Protein AF-A0A1S1EPT4-F1 (afdb_monomer_lite)

Foldseek 3Di:
DDDDDDDDDDPPPPPPDPPQDQDDPDPVLLLVLLLVLLQVCQQPDQLQVLLVLLLVQLVVVDPDPVLNVVSNVLSVCSVVVVAGGHPPPPDPNDRPSSSVSSSVVSCVVCPSVSTPVVSVVVPRDSVVD

Sequence (129 aa):
MNKKTLASALSATLLVSACSSEEWESEQQRQAALREYSCQTFVEADPNLIASETIHGMDAVTQDVGDRANALNHSFMLQNGVMKPTCDRTSADYDDVVLQTWINKTDKELGDKFTPQFAEDNGIDIDEL

pLDDT: mean 87.46, std 19.67, range [35.06, 98.5]

Radius of gyration: 21.84 Å; chains: 1; bounding box: 37×28×84 Å

Structure (mmCIF, N/CA/C/O backbone):
data_AF-A0A1S1EPT4-F1
#
_entry.id   AF-A0A1S1EPT4-F1
#
loop_
_atom_site.group_PDB
_atom_site.id
_atom_site.type_symbol
_atom_site.label_atom_id
_atom_site.label_alt_id
_atom_site.label_comp_id
_atom_site.label_asym_id
_atom_site.label_entity_id
_atom_site.label_seq_id
_atom_site.pdbx_PDB_ins_code
_atom_site.Cartn_x
_atom_site.Cartn_y
_atom_site.Cartn_z
_atom_site.occupancy
_atom_site.B_iso_or_equiv
_atom_site.auth_seq_id
_atom_site.auth_comp_id
_atom_site.auth_asym_id
_atom_site.auth_atom_id
_atom_site.pdbx_PDB_model_num
ATOM 1 N N . MET A 1 1 ? 10.380 -13.224 65.442 1.00 39.88 1 MET A N 1
ATOM 2 C CA . MET A 1 1 ? 9.438 -12.079 65.354 1.00 39.88 1 MET A CA 1
ATOM 3 C C . MET A 1 1 ? 8.051 -12.612 65.015 1.00 39.88 1 MET A C 1
ATOM 5 O O . MET A 1 1 ? 7.970 -13.705 64.476 1.00 39.88 1 MET A O 1
ATOM 9 N N . ASN A 1 2 ? 6.986 -11.912 65.413 1.00 37.53 2 ASN A N 1
ATOM 10 C CA . ASN A 1 2 ? 5.604 -12.421 65.427 1.00 37.53 2 ASN A CA 1
ATOM 11 C C . ASN A 1 2 ? 4.729 -11.843 64.299 1.00 37.53 2 ASN A C 1
ATOM 13 O O . ASN A 1 2 ? 5.021 -10.752 63.817 1.00 37.53 2 ASN A O 1
ATOM 17 N N . LYS A 1 3 ? 3.571 -12.499 64.084 1.00 35.06 3 LYS A N 1
ATOM 18 C CA . LYS A 1 3 ? 2.405 -12.123 63.242 1.00 35.06 3 LYS A CA 1
ATOM 19 C C . LYS A 1 3 ? 2.553 -12.433 61.739 1.00 35.06 3 LYS A C 1
ATOM 21 O O . LYS A 1 3 ? 3.625 -12.232 61.197 1.00 35.06 3 LYS A O 1
ATOM 26 N N . LYS A 1 4 ? 1.514 -12.783 60.969 1.00 41.00 4 LYS A N 1
ATOM 27 C CA . LYS A 1 4 ? 0.213 -13.490 61.130 1.00 41.00 4 LYS A CA 1
ATOM 28 C C . LYS A 1 4 ? -0.584 -13.219 59.829 1.00 41.00 4 LYS A C 1
ATOM 30 O O . LYS A 1 4 ? -0.668 -12.062 59.441 1.00 41.00 4 LYS A O 1
ATOM 35 N N . THR A 1 5 ? -1.263 -14.250 59.305 1.00 40.19 5 THR A N 1
ATOM 36 C CA . THR A 1 5 ? -2.534 -14.228 58.520 1.00 40.19 5 THR A CA 1
ATOM 37 C C . THR A 1 5 ? -2.654 -13.564 57.134 1.00 40.19 5 THR A C 1
ATOM 39 O O . THR A 1 5 ? -2.380 -12.381 57.028 1.00 40.19 5 THR A O 1
ATOM 42 N N . LEU A 1 6 ? -3.311 -14.316 56.216 1.00 41.16 6 LEU A N 1
ATOM 43 C CA . LEU A 1 6 ? -4.380 -13.919 55.250 1.00 41.16 6 LEU A CA 1
ATOM 44 C C . LEU A 1 6 ? -4.041 -12.820 54.207 1.00 41.16 6 LEU A C 1
ATOM 46 O O . LEU A 1 6 ? -3.264 -11.927 54.485 1.00 41.16 6 LEU A O 1
ATOM 50 N N . ALA A 1 7 ? -4.632 -12.713 53.014 1.00 37.22 7 ALA A N 1
ATOM 51 C CA . ALA A 1 7 ? -5.364 -13.593 52.082 1.00 37.22 7 ALA A CA 1
ATOM 52 C C . ALA A 1 7 ? -5.373 -12.829 50.713 1.00 37.22 7 ALA A C 1
ATOM 54 O O . ALA A 1 7 ? -4.732 -11.785 50.626 1.00 37.22 7 ALA A O 1
ATOM 55 N N . SER A 1 8 ? -5.984 -13.214 49.588 1.00 39.84 8 SER A N 1
ATOM 56 C CA . SER A 1 8 ? -6.951 -14.260 49.204 1.00 39.84 8 SER A CA 1
ATOM 57 C C . SER A 1 8 ? -6.646 -14.719 47.764 1.00 39.84 8 SER A C 1
ATOM 59 O O . SER A 1 8 ? -5.831 -14.102 47.082 1.00 39.84 8 SER A O 1
ATOM 61 N N . ALA A 1 9 ? -7.351 -15.735 47.252 1.00 48.81 9 ALA A N 1
ATOM 62 C CA . ALA A 1 9 ? -7.499 -15.894 45.805 1.00 48.81 9 ALA A CA 1
ATOM 63 C C . ALA A 1 9 ? -8.472 -14.834 45.259 1.00 48.81 9 ALA A C 1
ATOM 65 O O . ALA A 1 9 ? -9.553 -14.652 45.821 1.00 48.81 9 ALA A O 1
ATOM 66 N N . LEU A 1 10 ? -8.119 -14.194 44.145 1.00 38.03 10 LEU A N 1
ATOM 67 C CA . LEU A 1 10 ? -9.084 -13.552 43.259 1.00 38.03 10 LEU A CA 1
ATOM 68 C C . LEU A 1 10 ? -8.788 -14.018 41.831 1.00 38.03 10 LEU A C 1
ATOM 70 O O . LEU A 1 10 ? -8.018 -13.402 41.099 1.00 38.03 10 LEU A O 1
ATOM 74 N N . SER A 1 11 ? -9.381 -15.151 41.453 1.00 43.09 11 SER A N 1
ATOM 75 C CA . SER A 1 11 ? -9.541 -15.487 40.041 1.00 43.09 11 SER A CA 1
ATOM 76 C C . SER A 1 11 ? -10.451 -14.427 39.436 1.00 43.09 11 SER A C 1
ATOM 78 O O . SER A 1 11 ? -11.667 -14.472 39.617 1.00 43.09 11 SER A O 1
ATOM 80 N N . ALA A 1 12 ? -9.855 -13.450 38.757 1.00 41.97 12 ALA A N 1
ATOM 81 C CA . ALA A 1 12 ? -10.587 -12.542 37.896 1.00 41.97 12 ALA A CA 1
ATOM 82 C C . ALA A 1 12 ? -11.051 -13.337 36.671 1.00 41.97 12 ALA A C 1
ATOM 84 O O . ALA A 1 12 ? -10.386 -13.361 35.638 1.00 41.97 12 ALA A O 1
ATOM 85 N N . THR A 1 13 ? -12.188 -14.020 36.804 1.00 44.41 13 THR A N 1
ATOM 86 C CA . THR A 1 13 ? -12.950 -14.491 35.650 1.00 44.41 13 THR A CA 1
ATOM 87 C C . THR A 1 13 ? -13.484 -13.252 34.943 1.00 44.41 13 THR A C 1
ATOM 89 O O . THR A 1 13 ? -14.584 -12.782 35.235 1.00 44.41 13 THR A O 1
ATOM 92 N N . LEU A 1 14 ? -12.668 -12.693 34.051 1.00 46.34 14 LEU A N 1
ATOM 93 C CA . LEU A 1 14 ? -13.099 -11.714 33.068 1.00 46.34 14 LEU A CA 1
ATOM 94 C C . LEU A 1 14 ? -14.084 -12.417 32.134 1.00 46.34 14 LEU A C 1
ATOM 96 O O . LEU A 1 14 ? -13.716 -13.014 31.128 1.00 46.34 14 LEU A O 1
ATOM 100 N N . LEU A 1 15 ? -15.362 -12.357 32.508 1.00 45.56 15 LEU A N 1
ATOM 101 C CA . LEU A 1 15 ? -16.460 -12.443 31.560 1.00 45.56 15 LEU A CA 1
ATOM 102 C C . LEU A 1 15 ? -16.366 -11.196 30.681 1.00 45.56 15 LEU A C 1
ATOM 104 O O . LEU A 1 15 ? -17.030 -10.195 30.949 1.00 45.56 15 LEU A O 1
ATOM 108 N N . VAL A 1 16 ? -15.501 -11.252 29.668 1.00 49.88 16 VAL A N 1
ATOM 109 C CA . VAL A 1 16 ? -15.533 -10.300 28.562 1.00 49.88 16 VAL A CA 1
ATOM 110 C C . VAL A 1 16 ? -16.837 -10.578 27.829 1.00 49.88 16 VAL A C 1
ATOM 112 O O . VAL A 1 16 ? -16.966 -11.523 27.053 1.00 49.88 16 VAL A O 1
ATOM 115 N N . SER A 1 17 ? -17.858 -9.800 28.170 1.00 45.16 17 SER A N 1
ATOM 116 C CA . SER A 1 17 ? -19.041 -9.674 27.339 1.00 45.16 17 SER A CA 1
ATOM 117 C C . SER A 1 17 ? -18.583 -9.188 25.973 1.00 45.16 17 SER A C 1
ATOM 119 O O . SER A 1 17 ? -18.045 -8.085 25.891 1.00 45.16 17 SER A O 1
ATOM 121 N N . ALA A 1 18 ? -18.825 -9.985 24.934 1.00 43.81 18 ALA A N 1
ATOM 122 C CA . ALA A 1 18 ? -18.658 -9.587 23.542 1.00 43.81 18 ALA A CA 1
ATOM 123 C C . ALA A 1 18 ? -19.703 -8.517 23.166 1.00 43.81 18 ALA A C 1
ATOM 125 O O . ALA A 1 18 ? -20.675 -8.777 22.461 1.00 43.81 18 ALA A O 1
ATOM 126 N N . CYS A 1 19 ? -19.523 -7.312 23.704 1.00 45.38 19 CYS A N 1
ATOM 127 C CA . CYS A 1 19 ? -19.781 -6.099 22.953 1.00 45.38 19 CYS A CA 1
ATOM 128 C C . CYS A 1 19 ? -18.492 -5.844 22.179 1.00 45.38 19 CYS A C 1
ATOM 130 O O . CYS A 1 19 ? -17.463 -5.627 22.820 1.00 45.38 19 CYS A O 1
ATOM 132 N N . SER A 1 20 ? -18.544 -5.880 20.848 1.00 53.31 20 SER A N 1
ATOM 133 C CA . SER A 1 20 ? -17.464 -5.339 20.028 1.00 53.31 20 SER A CA 1
ATOM 134 C C . SER A 1 20 ? -17.201 -3.904 20.486 1.00 53.31 20 SER A C 1
ATOM 136 O O . SER A 1 20 ? -18.115 -3.074 20.519 1.00 53.31 20 SER A O 1
ATOM 138 N N . SER A 1 21 ? -15.982 -3.616 20.942 1.00 58.84 21 SER A N 1
ATOM 139 C CA . SER A 1 21 ? -15.605 -2.236 21.210 1.00 58.84 21 SER A CA 1
ATOM 140 C C . SER A 1 21 ? -15.475 -1.528 19.867 1.00 58.84 21 SER A C 1
ATOM 142 O O . SER A 1 21 ? -14.752 -1.976 18.984 1.00 58.84 21 SER A O 1
ATOM 144 N N . GLU A 1 22 ? -16.155 -0.393 19.706 1.00 75.75 22 GLU A N 1
ATOM 145 C CA . GLU A 1 22 ? -15.944 0.482 18.541 1.00 75.75 22 GLU A CA 1
ATOM 146 C C . GLU A 1 22 ? -14.519 1.084 18.531 1.00 75.75 22 GLU A C 1
ATOM 148 O O . GLU A 1 22 ? -14.084 1.655 17.532 1.00 75.75 22 GLU A O 1
ATOM 153 N N . GLU A 1 23 ? -13.787 0.930 19.640 1.00 88.44 23 GLU A N 1
ATOM 154 C CA . GLU A 1 23 ? -12.402 1.342 19.851 1.00 88.44 23 GLU A CA 1
ATOM 155 C C . GLU A 1 23 ? -11.433 0.154 19.713 1.00 88.44 23 GLU A C 1
ATOM 157 O O . GLU A 1 23 ? -11.695 -0.943 20.211 1.00 88.44 23 GLU A O 1
ATOM 162 N N . TRP A 1 24 ? -10.291 0.410 19.070 1.00 93.75 24 TRP A N 1
ATOM 163 C CA . TRP A 1 24 ? -9.145 -0.498 18.971 1.00 93.75 24 TRP A CA 1
ATOM 164 C C . TRP A 1 24 ? -8.478 -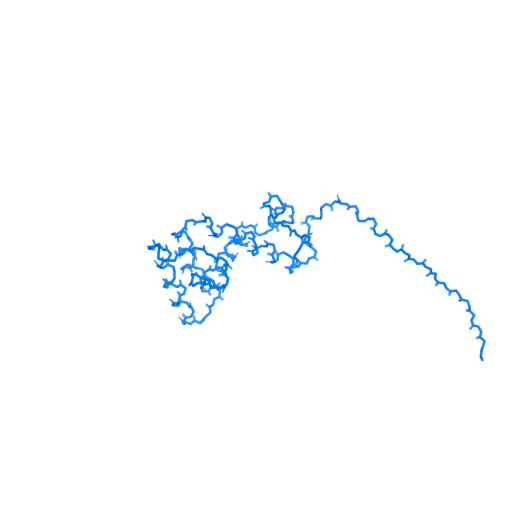0.726 20.334 1.00 93.75 24 TRP A C 1
ATOM 166 O O . TRP A 1 24 ? -8.310 0.226 21.098 1.00 93.75 24 TRP A O 1
ATOM 176 N N . GLU A 1 25 ? -7.994 -1.940 20.614 1.00 92.44 25 GLU A N 1
ATOM 177 C CA . GLU A 1 25 ? -7.270 -2.222 21.866 1.00 92.44 25 GLU A CA 1
ATOM 178 C C . GLU A 1 25 ? -5.915 -1.500 21.929 1.00 92.44 25 GLU A C 1
ATOM 180 O O . GLU A 1 25 ? -5.407 -1.175 23.006 1.00 92.44 25 GLU A O 1
ATOM 185 N N . SER A 1 26 ? -5.312 -1.237 20.765 1.00 93.31 26 SER A N 1
ATOM 186 C CA . SER A 1 26 ? -4.103 -0.427 20.638 1.00 93.31 26 SER A CA 1
ATOM 187 C C . SER A 1 26 ? -3.938 0.165 19.237 1.00 93.31 26 SER A C 1
ATOM 189 O O . SER A 1 26 ? -4.444 -0.366 18.249 1.00 93.31 26 SER A O 1
ATOM 191 N N . GLU A 1 27 ? -3.127 1.220 19.129 1.00 94.75 27 GLU A N 1
ATOM 192 C CA . GLU A 1 27 ? -2.689 1.750 17.829 1.00 94.75 27 GLU A CA 1
ATOM 193 C C . GLU A 1 27 ? -1.916 0.698 17.012 1.00 94.75 27 GLU A C 1
ATOM 195 O O . GLU A 1 27 ? -1.978 0.697 15.788 1.00 94.75 27 GLU A O 1
ATOM 200 N N . GLN A 1 28 ? -1.216 -0.237 17.666 1.00 96.00 28 GLN A N 1
ATOM 201 C CA . GLN A 1 28 ? -0.498 -1.303 16.964 1.00 96.00 28 GLN A CA 1
ATOM 202 C C . GLN A 1 28 ? -1.465 -2.265 16.256 1.00 96.00 28 GLN A C 1
ATOM 204 O O . GLN A 1 28 ? -1.245 -2.576 15.087 1.00 96.00 28 GLN A O 1
ATOM 209 N N . GLN A 1 29 ? -2.547 -2.667 16.928 1.00 95.62 29 GLN A N 1
ATOM 210 C CA . GLN A 1 29 ? -3.610 -3.501 16.358 1.00 95.62 29 GLN A CA 1
ATOM 211 C C . GLN A 1 29 ? -4.320 -2.774 15.203 1.00 95.62 29 GLN A C 1
ATOM 213 O O . GLN A 1 29 ? -4.450 -3.335 14.116 1.00 95.62 29 GLN A O 1
ATOM 218 N N . ARG A 1 30 ? -4.661 -1.483 15.381 1.00 96.12 30 ARG A N 1
ATOM 219 C CA . ARG A 1 30 ? -5.200 -0.631 14.303 1.00 96.12 30 ARG A CA 1
ATOM 220 C C . ARG A 1 30 ? -4.297 -0.637 13.070 1.00 96.12 30 ARG A C 1
ATOM 222 O O . ARG A 1 30 ? -4.774 -0.841 11.959 1.00 96.12 30 ARG A O 1
ATOM 229 N N . GLN A 1 31 ? -2.997 -0.403 13.250 1.00 96.94 31 GLN A N 1
ATOM 230 C CA . GLN A 1 31 ? -2.039 -0.313 12.143 1.00 96.94 31 GLN A CA 1
ATOM 231 C C . GLN A 1 31 ? -1.770 -1.670 11.475 1.00 96.94 31 GLN A C 1
ATOM 233 O O . GLN A 1 31 ? -1.532 -1.717 10.266 1.00 96.94 31 GLN A O 1
ATOM 238 N N . ALA A 1 32 ? -1.841 -2.774 12.224 1.00 96.88 32 ALA A N 1
ATOM 239 C CA . ALA A 1 32 ? -1.778 -4.124 11.671 1.00 96.88 32 ALA A CA 1
ATOM 240 C C . ALA A 1 32 ? -2.998 -4.410 10.778 1.00 96.88 32 ALA A C 1
ATOM 242 O O . ALA A 1 32 ? -2.831 -4.706 9.592 1.00 96.88 32 ALA A O 1
ATOM 243 N N . ALA A 1 33 ? -4.211 -4.192 11.297 1.00 97.81 33 ALA A N 1
ATOM 244 C CA . ALA A 1 33 ? -5.455 -4.398 10.558 1.00 97.81 33 ALA A CA 1
ATOM 245 C C . ALA A 1 33 ? -5.556 -3.479 9.329 1.00 97.81 33 ALA A C 1
ATOM 247 O O . ALA A 1 33 ? -5.948 -3.908 8.243 1.00 97.81 33 ALA A O 1
ATOM 248 N N . LEU A 1 34 ? -5.140 -2.214 9.467 1.00 98.19 34 LEU A N 1
ATOM 249 C CA . LEU A 1 34 ? -5.102 -1.246 8.372 1.00 98.19 34 LEU A CA 1
ATOM 250 C C . LEU A 1 34 ? -4.145 -1.689 7.265 1.00 98.19 34 LEU A C 1
ATOM 252 O O . LEU A 1 34 ? -4.476 -1.550 6.087 1.00 98.19 34 LEU A O 1
ATOM 256 N N . ARG A 1 35 ? -2.968 -2.225 7.617 1.00 97.44 35 ARG A N 1
ATOM 257 C CA . ARG A 1 35 ? -2.007 -2.765 6.645 1.00 97.44 35 ARG A CA 1
ATOM 258 C C . ARG A 1 35 ? -2.588 -3.959 5.896 1.00 97.44 35 ARG A C 1
ATOM 260 O O . ARG A 1 35 ? -2.373 -4.052 4.689 1.00 97.44 35 ARG A O 1
ATOM 267 N N . GLU A 1 36 ? -3.310 -4.845 6.574 1.00 97.50 36 GLU A N 1
ATOM 268 C CA . GLU A 1 36 ? -3.914 -6.015 5.937 1.00 97.50 36 GLU A CA 1
ATOM 269 C C . GLU A 1 36 ? -5.078 -5.634 5.009 1.00 97.50 36 GLU A C 1
ATOM 271 O O . GLU A 1 36 ? -5.060 -5.996 3.834 1.00 97.50 36 GLU A O 1
ATOM 276 N N . TYR A 1 37 ? -6.007 -4.788 5.459 1.00 98.19 37 TYR A N 1
ATOM 277 C CA . TYR A 1 37 ? -7.076 -4.248 4.608 1.00 98.19 37 TYR A CA 1
ATOM 278 C C . TYR A 1 37 ? -6.524 -3.455 3.406 1.00 98.19 37 TYR A C 1
ATOM 280 O O . TYR A 1 37 ? -6.960 -3.613 2.259 1.00 98.19 37 TYR A O 1
ATOM 288 N N . SER A 1 38 ? -5.500 -2.628 3.640 1.00 98.38 38 SER A N 1
ATOM 289 C CA . SER A 1 38 ? -4.798 -1.919 2.564 1.00 98.38 38 SER A CA 1
ATOM 290 C C . SER A 1 38 ? -4.141 -2.895 1.591 1.00 98.38 38 SER A C 1
ATOM 292 O O . SER A 1 38 ? -4.133 -2.634 0.396 1.00 98.38 38 SER A O 1
ATOM 294 N N . CYS A 1 39 ? -3.617 -4.027 2.067 1.00 97.94 39 CYS A N 1
ATOM 295 C CA . CYS A 1 39 ? -3.045 -5.060 1.212 1.00 97.94 39 CYS A CA 1
ATOM 296 C C . CYS A 1 39 ? -4.103 -5.743 0.330 1.00 97.94 39 CYS A C 1
ATOM 298 O O . CYS A 1 39 ? -3.893 -5.864 -0.877 1.00 97.94 39 CYS A O 1
ATOM 300 N N . GLN A 1 40 ? -5.243 -6.143 0.904 1.00 96.75 40 GLN A N 1
ATOM 301 C CA . GLN A 1 40 ? -6.351 -6.751 0.158 1.00 96.75 40 GLN A CA 1
ATOM 302 C C . GLN A 1 40 ? -6.828 -5.821 -0.970 1.00 96.75 40 GLN A C 1
ATOM 304 O O . GLN A 1 40 ? -6.878 -6.216 -2.133 1.00 96.75 40 GLN A O 1
ATOM 309 N N . THR A 1 41 ? -7.068 -4.544 -0.658 1.00 97.75 41 THR A N 1
ATOM 310 C CA . THR A 1 41 ? -7.471 -3.548 -1.667 1.00 97.75 41 THR A CA 1
ATOM 311 C C . THR A 1 41 ? -6.362 -3.213 -2.672 1.00 97.75 41 THR A C 1
ATOM 313 O O . THR A 1 41 ? -6.659 -2.912 -3.827 1.00 97.75 41 THR A O 1
ATOM 316 N N . PHE A 1 42 ? -5.087 -3.288 -2.276 1.00 98.31 42 PHE A N 1
ATOM 317 C CA . PHE A 1 42 ? -3.937 -3.036 -3.150 1.00 98.31 42 PHE A CA 1
ATOM 318 C C . PHE A 1 42 ? -3.778 -4.100 -4.238 1.00 98.31 42 PHE A C 1
ATOM 320 O O . PHE A 1 42 ? -3.520 -3.753 -5.388 1.00 98.31 42 PHE A O 1
ATOM 327 N N . VAL A 1 43 ? -3.942 -5.387 -3.906 1.00 97.75 43 VAL A N 1
ATOM 328 C CA . VAL A 1 43 ? -3.765 -6.477 -4.886 1.00 97.75 43 VAL A CA 1
ATOM 329 C C . VAL A 1 43 ? -4.905 -6.577 -5.907 1.00 97.75 43 VAL A C 1
ATOM 331 O O . VAL A 1 43 ? -4.712 -7.153 -6.977 1.00 97.75 43 VAL A O 1
ATOM 334 N N . GLU A 1 44 ? -6.065 -5.986 -5.607 1.00 96.31 44 GLU A N 1
ATOM 335 C CA . GLU A 1 44 ? -7.239 -5.951 -6.492 1.00 96.31 44 GLU A CA 1
ATOM 336 C C . GLU A 1 44 ? -7.393 -4.642 -7.290 1.00 96.31 44 GLU A C 1
ATOM 338 O O . GLU A 1 44 ? -8.135 -4.603 -8.276 1.00 96.31 44 GLU A O 1
ATOM 343 N N . ALA A 1 45 ? -6.716 -3.561 -6.890 1.00 97.19 45 ALA A N 1
ATOM 344 C CA . ALA A 1 45 ? -6.872 -2.247 -7.511 1.00 97.19 45 ALA A CA 1
ATOM 345 C C . ALA A 1 45 ? -6.227 -2.133 -8.909 1.00 97.19 45 ALA A C 1
ATOM 347 O O . ALA A 1 45 ? -5.269 -2.824 -9.257 1.00 97.19 45 ALA A O 1
ATOM 348 N N . ASP A 1 46 ? -6.741 -1.195 -9.715 1.00 97.56 46 ASP A N 1
ATOM 349 C CA . ASP A 1 46 ? -6.175 -0.848 -11.024 1.00 97.56 46 ASP A CA 1
ATOM 350 C C . ASP A 1 46 ? -4.708 -0.383 -10.867 1.00 97.56 46 ASP A C 1
ATOM 352 O O . ASP A 1 46 ? -4.461 0.619 -10.183 1.00 97.56 46 ASP A O 1
ATOM 356 N N . PRO A 1 47 ? -3.726 -1.035 -11.525 1.00 97.56 47 PRO A N 1
ATOM 357 C CA . PRO A 1 47 ? -2.325 -0.614 -11.495 1.00 97.56 47 PRO A CA 1
ATOM 358 C C . PRO A 1 47 ? -2.103 0.849 -11.908 1.00 97.56 47 PRO A C 1
ATOM 360 O O . PRO A 1 47 ? -1.163 1.485 -11.429 1.00 97.56 47 PRO A O 1
ATOM 363 N N . ASN A 1 48 ? -2.975 1.419 -12.748 1.00 97.12 48 ASN A N 1
ATOM 364 C CA . ASN A 1 48 ? -2.917 2.834 -13.124 1.00 97.12 48 ASN A CA 1
ATOM 365 C C . ASN A 1 48 ? -3.304 3.763 -11.968 1.00 97.12 48 ASN A C 1
ATOM 367 O O . ASN A 1 48 ? -2.691 4.821 -11.809 1.00 97.12 48 ASN A O 1
ATOM 371 N N . LEU A 1 49 ? -4.290 3.364 -11.156 1.00 97.94 49 LEU A N 1
ATOM 372 C CA . LEU A 1 49 ? -4.681 4.089 -9.950 1.00 97.94 49 LEU A CA 1
ATOM 373 C C . LEU A 1 49 ? -3.551 4.029 -8.921 1.00 97.94 49 LEU A C 1
ATOM 375 O O . LEU A 1 49 ? -3.106 5.073 -8.458 1.00 97.94 49 LEU A O 1
ATOM 379 N N . ILE A 1 50 ? -3.017 2.836 -8.642 1.00 98.31 50 ILE A N 1
ATOM 380 C CA . ILE A 1 50 ? -1.891 2.645 -7.712 1.00 98.31 50 ILE A CA 1
ATOM 381 C C . ILE A 1 50 ? -0.689 3.516 -8.100 1.00 98.31 50 ILE A C 1
ATOM 383 O O . ILE A 1 50 ? -0.129 4.222 -7.260 1.00 98.31 50 ILE A O 1
ATOM 387 N N . ALA A 1 51 ? -0.308 3.502 -9.378 1.00 97.75 51 ALA A N 1
ATOM 388 C CA . ALA A 1 51 ? 0.786 4.317 -9.889 1.00 97.75 51 ALA A CA 1
ATOM 389 C C . ALA A 1 51 ? 0.511 5.824 -9.755 1.00 97.75 51 ALA A C 1
ATOM 391 O O . ALA A 1 51 ? 1.395 6.577 -9.354 1.00 97.75 51 ALA A O 1
ATOM 392 N N . SER A 1 52 ? -0.715 6.272 -10.050 1.00 98.00 52 SER A N 1
ATOM 393 C CA . SER A 1 52 ? -1.122 7.672 -9.870 1.00 98.00 52 SER A CA 1
ATOM 394 C C . SER A 1 52 ? -1.028 8.108 -8.404 1.00 98.00 52 SER A C 1
ATOM 396 O O . SER A 1 52 ? -0.510 9.183 -8.109 1.00 98.00 52 SER A O 1
ATOM 398 N N . GLU A 1 53 ? -1.487 7.274 -7.474 1.00 97.94 53 GLU A N 1
ATOM 399 C CA . GLU A 1 53 ? -1.430 7.556 -6.036 1.00 97.94 53 GLU A CA 1
ATOM 400 C C . GLU A 1 53 ? 0.015 7.558 -5.521 1.00 97.94 53 GLU A C 1
ATOM 402 O O . GLU A 1 53 ? 0.409 8.472 -4.797 1.00 97.94 53 GLU A O 1
ATOM 407 N N . THR A 1 54 ? 0.848 6.617 -5.979 1.00 97.94 54 THR A N 1
ATOM 408 C CA . THR A 1 54 ? 2.287 6.582 -5.662 1.00 97.94 54 THR A CA 1
ATOM 409 C C . THR A 1 54 ? 2.991 7.861 -6.116 1.00 97.94 54 THR A C 1
ATOM 411 O O . THR A 1 54 ? 3.672 8.502 -5.318 1.00 97.94 54 THR A O 1
ATOM 414 N N . ILE A 1 55 ? 2.783 8.289 -7.367 1.00 97.06 55 ILE A N 1
ATOM 415 C CA . ILE A 1 55 ? 3.415 9.493 -7.932 1.00 97.06 55 ILE A CA 1
ATOM 416 C C . ILE A 1 55 ? 3.050 10.761 -7.141 1.00 97.06 55 ILE A C 1
ATOM 418 O O . ILE A 1 55 ? 3.898 11.638 -6.977 1.00 97.06 55 ILE A O 1
ATOM 422 N N . HIS A 1 56 ? 1.817 10.867 -6.638 1.00 95.88 56 HIS A N 1
ATOM 423 C CA . HIS A 1 56 ? 1.380 12.021 -5.845 1.00 95.88 56 HIS A CA 1
ATOM 424 C C . HIS A 1 56 ? 1.712 11.914 -4.345 1.00 95.88 56 HIS A C 1
ATOM 426 O O . HIS A 1 56 ? 1.794 12.946 -3.677 1.00 95.88 56 HIS A O 1
ATOM 432 N N . GLY A 1 57 ? 1.876 10.702 -3.804 1.00 95.94 57 GLY A N 1
ATOM 433 C CA . GLY A 1 57 ? 1.998 10.452 -2.364 1.00 95.94 57 GLY A CA 1
ATOM 434 C C . GLY A 1 57 ? 3.386 10.041 -1.856 1.00 95.94 57 GLY A C 1
ATOM 435 O O . GLY A 1 57 ? 3.632 10.177 -0.658 1.00 95.94 57 GLY A O 1
ATOM 436 N N . MET A 1 58 ? 4.312 9.604 -2.720 1.00 95.81 58 MET A N 1
ATOM 437 C CA . MET A 1 58 ? 5.637 9.096 -2.310 1.00 95.81 58 MET A CA 1
ATOM 438 C C . MET A 1 58 ? 6.460 10.085 -1.464 1.00 95.81 58 MET A C 1
ATOM 440 O O . MET A 1 58 ? 7.189 9.668 -0.565 1.00 95.81 58 MET A O 1
ATOM 444 N N . ASP A 1 59 ? 6.294 11.393 -1.680 1.00 94.81 59 ASP A N 1
ATOM 445 C CA . ASP A 1 59 ? 6.961 12.461 -0.916 1.00 94.81 59 ASP A CA 1
ATOM 446 C C . ASP A 1 59 ? 6.536 12.512 0.567 1.00 94.81 59 ASP A C 1
ATOM 448 O O . ASP A 1 59 ? 7.254 13.069 1.399 1.00 94.81 59 ASP A O 1
ATOM 452 N N . ALA A 1 60 ? 5.379 11.935 0.911 1.00 94.88 60 ALA A N 1
ATOM 453 C CA . ALA A 1 60 ? 4.919 11.775 2.292 1.00 94.88 60 ALA A CA 1
ATOM 454 C C . ALA A 1 60 ? 5.435 10.482 2.951 1.00 94.88 60 ALA A C 1
ATOM 456 O O . ALA A 1 60 ? 5.325 10.335 4.166 1.00 94.88 60 ALA A O 1
ATOM 457 N N . VAL A 1 61 ? 5.985 9.552 2.161 1.00 95.94 61 VAL A N 1
ATOM 458 C CA . VAL A 1 61 ? 6.498 8.251 2.615 1.00 95.94 61 VAL A CA 1
ATOM 459 C C . VAL A 1 61 ? 8.016 8.274 2.778 1.00 95.94 61 VAL A C 1
ATOM 461 O O . VAL A 1 61 ? 8.535 7.765 3.767 1.00 95.94 61 VAL A O 1
ATOM 464 N N . THR A 1 62 ? 8.742 8.873 1.830 1.00 94.56 62 THR A N 1
ATOM 465 C CA . THR A 1 62 ? 10.209 8.921 1.850 1.00 94.56 62 THR A CA 1
ATOM 466 C C . THR A 1 62 ? 10.744 10.271 1.375 1.00 94.56 62 THR A C 1
ATOM 468 O O . THR A 1 62 ? 10.206 10.914 0.473 1.00 94.56 62 THR A O 1
ATOM 471 N N . GLN A 1 63 ? 11.840 10.704 2.000 1.00 93.31 63 GLN A N 1
ATOM 472 C CA . GLN A 1 63 ? 12.607 11.886 1.597 1.00 93.31 63 GLN A CA 1
ATOM 473 C C . GLN A 1 63 ? 13.867 11.524 0.799 1.00 93.31 63 GLN A C 1
ATOM 475 O O . GLN A 1 63 ? 14.517 12.425 0.263 1.00 93.31 63 GLN A O 1
ATOM 480 N N . ASP A 1 64 ? 14.218 10.237 0.702 1.00 96.62 64 ASP A N 1
ATOM 481 C CA . ASP A 1 64 ? 15.377 9.808 -0.073 1.00 96.62 64 ASP A CA 1
ATOM 482 C C . ASP A 1 64 ? 15.096 9.912 -1.579 1.00 96.62 64 ASP A C 1
ATOM 484 O O . ASP A 1 64 ? 14.038 9.532 -2.082 1.00 96.62 64 ASP A O 1
ATOM 488 N N . VAL A 1 65 ? 16.050 10.473 -2.321 1.00 94.00 65 VAL A N 1
ATOM 489 C CA . VAL A 1 65 ? 15.885 10.733 -3.759 1.00 94.00 65 VAL A CA 1
ATOM 490 C C . VAL A 1 65 ? 15.994 9.446 -4.585 1.00 94.00 65 VAL A C 1
ATOM 492 O O . VAL A 1 65 ? 15.361 9.354 -5.636 1.00 94.00 65 VAL A O 1
ATOM 495 N N . GLY A 1 66 ? 16.761 8.457 -4.121 1.00 95.69 66 GLY A N 1
ATOM 496 C CA . GLY A 1 66 ? 16.859 7.136 -4.736 1.00 95.69 66 GLY A CA 1
ATOM 497 C C . GLY A 1 66 ? 15.568 6.343 -4.565 1.00 95.69 66 GLY A C 1
ATOM 498 O O . GLY A 1 66 ? 15.024 5.862 -5.556 1.00 95.69 66 GLY A O 1
ATOM 499 N N . ASP A 1 67 ? 15.021 6.293 -3.349 1.00 95.62 67 ASP A N 1
ATOM 500 C CA . ASP A 1 67 ? 13.749 5.608 -3.082 1.00 95.62 67 ASP A CA 1
ATOM 501 C C . ASP A 1 67 ? 12.588 6.227 -3.877 1.00 95.62 67 ASP A C 1
ATOM 503 O O . ASP A 1 67 ? 11.804 5.507 -4.494 1.00 95.62 67 ASP A O 1
ATOM 507 N N . ARG A 1 68 ? 12.514 7.565 -3.959 1.00 95.12 68 ARG A N 1
ATOM 508 C CA . ARG A 1 68 ? 11.519 8.265 -4.798 1.00 95.12 68 ARG A CA 1
ATOM 509 C C . ARG A 1 68 ? 11.689 7.953 -6.286 1.00 95.12 68 ARG A C 1
ATOM 511 O O . ARG A 1 68 ? 10.700 7.775 -6.993 1.00 95.12 68 ARG A O 1
ATOM 518 N N . ALA A 1 69 ? 12.927 7.863 -6.777 1.00 96.06 69 ALA A N 1
ATOM 519 C CA . ALA A 1 69 ? 13.193 7.480 -8.163 1.00 96.06 69 ALA A CA 1
ATOM 520 C C . ALA A 1 69 ? 12.786 6.021 -8.450 1.00 96.06 69 ALA A C 1
ATOM 522 O O . ALA A 1 69 ? 12.226 5.749 -9.513 1.00 96.06 69 ALA A O 1
ATOM 523 N N . ASN A 1 70 ? 13.004 5.109 -7.497 1.00 95.88 70 ASN A N 1
ATOM 524 C CA . ASN A 1 70 ? 12.567 3.715 -7.585 1.00 95.88 70 ASN A CA 1
ATOM 525 C C . ASN A 1 70 ? 11.035 3.612 -7.592 1.00 95.88 70 ASN A C 1
ATOM 527 O O . ASN A 1 70 ? 10.479 3.026 -8.517 1.00 95.88 70 ASN A O 1
ATOM 531 N N . ALA A 1 71 ? 10.347 4.264 -6.649 1.00 96.69 71 ALA A N 1
ATOM 532 C CA . ALA A 1 71 ? 8.885 4.280 -6.570 1.00 96.69 71 ALA A CA 1
ATOM 533 C C . ALA A 1 71 ? 8.234 4.868 -7.837 1.00 96.69 71 ALA A C 1
ATOM 535 O O . ALA A 1 71 ? 7.252 4.326 -8.352 1.00 96.69 71 ALA A O 1
ATOM 536 N N . LEU A 1 72 ? 8.812 5.935 -8.401 1.00 97.38 72 LEU A N 1
ATOM 537 C CA . LEU A 1 72 ? 8.389 6.506 -9.683 1.00 97.38 72 LEU A CA 1
ATOM 538 C C . LEU A 1 72 ? 8.599 5.522 -10.849 1.00 97.38 72 LEU A C 1
ATOM 540 O O . LEU A 1 72 ? 7.713 5.358 -11.687 1.00 97.38 72 LEU A O 1
ATOM 544 N N . ASN A 1 73 ? 9.742 4.834 -10.901 1.00 97.81 73 ASN A N 1
ATOM 545 C CA . ASN A 1 73 ? 10.009 3.815 -11.918 1.00 97.81 73 ASN A CA 1
ATOM 546 C C . ASN A 1 73 ? 9.042 2.620 -11.802 1.00 97.81 73 ASN A C 1
ATOM 548 O O . ASN A 1 73 ? 8.468 2.192 -12.802 1.00 97.81 73 ASN A O 1
ATOM 552 N N . HIS A 1 74 ? 8.794 2.131 -10.586 1.00 97.75 74 HIS A N 1
ATOM 553 C CA . HIS A 1 74 ? 7.844 1.053 -10.318 1.00 97.75 74 HIS A CA 1
ATOM 554 C C . HIS A 1 74 ? 6.396 1.463 -10.622 1.00 97.75 74 HIS A C 1
ATOM 556 O O . HIS A 1 74 ? 5.645 0.665 -11.178 1.00 97.75 74 HIS A O 1
ATOM 562 N N . SER A 1 75 ? 6.029 2.731 -10.412 1.00 97.44 75 SER A N 1
ATOM 563 C CA . SER A 1 75 ? 4.745 3.290 -10.866 1.00 97.44 75 SER A CA 1
ATOM 564 C C . SER A 1 75 ? 4.574 3.167 -12.387 1.00 97.44 75 SER A C 1
ATOM 566 O O . SER A 1 75 ? 3.534 2.710 -12.863 1.00 97.44 75 SER A O 1
ATOM 568 N N . PHE A 1 76 ? 5.609 3.487 -13.173 1.00 97.81 76 PHE A N 1
ATOM 569 C CA . PHE A 1 76 ? 5.572 3.261 -14.623 1.00 97.81 76 PHE A CA 1
ATOM 570 C C . PHE A 1 76 ? 5.559 1.769 -14.988 1.00 97.81 76 PHE A C 1
ATOM 572 O O . PHE A 1 76 ? 4.894 1.384 -15.951 1.00 97.81 76 PHE A O 1
ATOM 579 N N . MET A 1 77 ? 6.254 0.904 -14.245 1.00 98.19 77 MET A N 1
ATOM 580 C CA . MET A 1 77 ? 6.229 -0.545 -14.486 1.00 98.19 77 MET A CA 1
ATOM 581 C C . MET A 1 77 ? 4.852 -1.161 -14.194 1.00 98.19 77 MET A C 1
ATOM 583 O O . MET A 1 77 ? 4.421 -2.029 -14.953 1.00 98.19 77 MET A O 1
ATOM 587 N N . LEU A 1 78 ? 4.130 -0.672 -13.181 1.00 97.69 78 LEU A N 1
ATOM 588 C CA . LEU A 1 78 ? 2.737 -1.034 -12.890 1.00 97.69 78 LEU A CA 1
ATOM 589 C C . LEU A 1 78 ? 1.789 -0.600 -14.021 1.00 97.69 78 LEU A C 1
ATOM 591 O O . LEU A 1 78 ? 1.039 -1.428 -14.535 1.00 97.69 78 LEU A O 1
ATOM 595 N N . GLN A 1 79 ? 1.872 0.655 -14.482 1.00 96.75 79 GLN A N 1
ATOM 596 C CA . GLN A 1 79 ? 1.064 1.159 -15.612 1.00 96.75 79 GLN A CA 1
ATOM 597 C C . GLN A 1 79 ? 1.275 0.363 -16.907 1.00 96.75 79 GLN A C 1
ATOM 599 O O . GLN A 1 79 ? 0.337 0.141 -17.670 1.00 96.75 79 GLN A O 1
ATOM 604 N N . ASN A 1 80 ? 2.506 -0.090 -17.156 1.00 97.19 80 ASN A N 1
ATOM 605 C CA . ASN A 1 80 ? 2.844 -0.905 -18.324 1.00 97.19 80 ASN A CA 1
ATOM 606 C C . ASN A 1 80 ? 2.602 -2.417 -18.116 1.00 97.19 80 ASN A C 1
ATOM 608 O O . ASN A 1 80 ? 2.892 -3.201 -19.018 1.00 97.19 80 ASN A O 1
ATOM 612 N N . GLY A 1 81 ? 2.093 -2.844 -16.952 1.00 96.06 81 GLY A N 1
ATOM 613 C CA . GLY A 1 81 ? 1.827 -4.253 -16.633 1.00 96.06 81 GLY A CA 1
ATOM 614 C C . GLY A 1 81 ? 3.078 -5.134 -16.509 1.00 96.06 81 GLY A C 1
ATOM 615 O O . GLY A 1 81 ? 2.985 -6.351 -16.668 1.00 96.06 81 GLY A O 1
ATOM 616 N N . VAL A 1 82 ? 4.246 -4.526 -16.270 1.00 97.44 82 VAL A N 1
ATOM 617 C CA . VAL A 1 82 ? 5.538 -5.210 -16.081 1.00 97.44 82 VAL A CA 1
ATOM 618 C C . VAL A 1 82 ? 5.681 -5.725 -14.648 1.00 97.44 82 VAL A C 1
ATOM 620 O O . VAL A 1 82 ? 6.186 -6.826 -14.458 1.00 97.44 82 VAL A O 1
ATOM 623 N N . MET A 1 83 ? 5.209 -4.948 -13.670 1.00 96.62 83 MET A N 1
ATOM 624 C CA . MET A 1 83 ? 5.029 -5.367 -12.274 1.00 96.62 83 MET A CA 1
ATOM 625 C C . MET A 1 83 ? 3.544 -5.560 -11.980 1.00 96.62 83 MET A C 1
ATOM 627 O O . MET A 1 83 ? 2.691 -4.941 -12.625 1.00 96.62 83 MET A O 1
ATOM 631 N N . LYS A 1 84 ? 3.236 -6.367 -10.966 1.00 96.50 84 LYS A N 1
ATOM 632 C CA . LYS A 1 84 ? 1.899 -6.489 -10.384 1.00 96.50 84 LYS A CA 1
ATOM 633 C C . LYS A 1 84 ? 1.872 -5.973 -8.943 1.00 96.50 84 LYS A C 1
ATOM 635 O O . LYS A 1 84 ? 2.850 -6.157 -8.223 1.00 96.50 84 LYS A O 1
ATOM 640 N N . PRO A 1 85 ? 0.751 -5.394 -8.485 1.00 97.19 85 PRO A N 1
ATOM 641 C CA . PRO A 1 85 ? 0.560 -5.096 -7.070 1.00 97.19 85 PRO A CA 1
ATOM 642 C C . PRO A 1 85 ? 0.712 -6.364 -6.217 1.00 97.19 85 PRO A C 1
ATOM 644 O O . PRO A 1 85 ? 0.102 -7.395 -6.505 1.00 97.19 85 PRO A O 1
ATOM 647 N N . THR A 1 86 ? 1.547 -6.304 -5.180 1.00 97.19 86 THR A N 1
ATOM 648 C CA . THR A 1 86 ? 1.773 -7.406 -4.237 1.00 97.19 86 THR 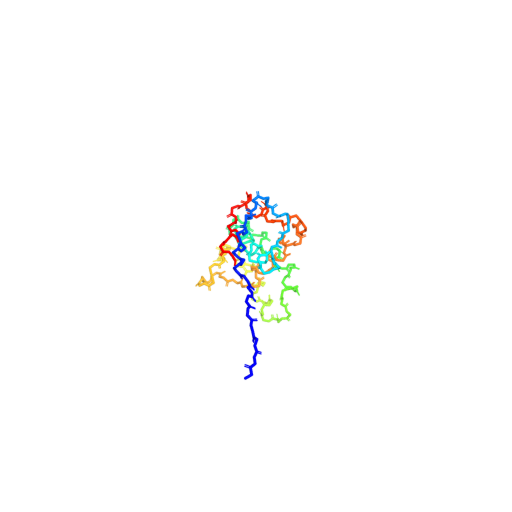A CA 1
ATOM 649 C C . THR A 1 86 ? 2.238 -6.905 -2.870 1.00 97.19 86 THR A C 1
ATOM 651 O O . THR A 1 86 ? 2.991 -5.938 -2.770 1.00 97.19 86 THR A O 1
ATOM 654 N N . CYS A 1 87 ? 1.834 -7.605 -1.812 1.00 96.62 87 CYS A N 1
ATOM 655 C CA . CYS A 1 87 ? 2.336 -7.400 -0.449 1.00 96.62 87 CYS A CA 1
ATOM 656 C C . CYS A 1 87 ? 3.342 -8.482 -0.027 1.00 96.62 87 CYS A C 1
ATOM 658 O O . CYS A 1 87 ? 3.895 -8.412 1.071 1.00 96.62 87 CYS A O 1
ATOM 660 N N . ASP A 1 88 ? 3.570 -9.494 -0.873 1.00 97.06 88 ASP A N 1
ATOM 661 C CA . ASP A 1 88 ? 4.575 -10.525 -0.628 1.00 97.06 88 ASP A CA 1
ATOM 662 C C . ASP A 1 88 ? 5.967 -9.898 -0.712 1.00 97.06 88 ASP A C 1
ATOM 664 O O . ASP A 1 88 ? 6.496 -9.663 -1.797 1.00 97.06 88 ASP A O 1
ATOM 668 N N . ARG A 1 89 ? 6.576 -9.673 0.454 1.00 95.75 89 ARG A N 1
ATOM 669 C CA . ARG A 1 89 ? 7.905 -9.062 0.614 1.00 95.75 89 ARG A CA 1
ATOM 670 C C . ARG A 1 89 ? 9.046 -9.889 0.006 1.00 95.75 89 ARG A C 1
ATOM 672 O O . ARG A 1 89 ? 10.184 -9.428 0.004 1.00 95.75 89 ARG A O 1
ATOM 679 N N . THR A 1 90 ? 8.771 -11.112 -0.456 1.00 97.31 90 THR A N 1
ATOM 680 C CA . THR A 1 90 ? 9.721 -11.973 -1.178 1.00 97.31 90 THR A CA 1
ATOM 681 C C . THR A 1 90 ? 9.567 -11.899 -2.700 1.00 97.31 90 THR A C 1
ATOM 683 O O . THR A 1 90 ? 10.441 -12.379 -3.424 1.00 97.31 90 THR A O 1
ATOM 686 N N . SER A 1 91 ? 8.501 -11.261 -3.195 1.00 97.44 91 SER A N 1
ATOM 687 C CA . SER A 1 91 ? 8.288 -11.017 -4.620 1.00 97.44 91 SER A CA 1
ATOM 688 C C . SER A 1 91 ? 9.273 -9.986 -5.172 1.00 97.44 91 SER A C 1
ATOM 690 O O . SER A 1 91 ? 9.570 -8.980 -4.530 1.00 97.44 91 SER A O 1
ATOM 692 N N . ALA A 1 92 ? 9.713 -10.187 -6.416 1.00 95.50 92 ALA A N 1
ATOM 693 C CA . ALA A 1 92 ? 10.477 -9.186 -7.163 1.00 95.50 92 ALA A CA 1
ATOM 694 C C . ALA A 1 92 ? 9.645 -7.936 -7.523 1.00 95.50 92 ALA A C 1
ATOM 696 O O . ALA A 1 92 ? 10.223 -6.894 -7.818 1.00 95.50 92 ALA A O 1
ATOM 697 N N . ASP A 1 93 ? 8.312 -8.037 -7.469 1.00 96.56 93 ASP A N 1
ATOM 698 C CA . ASP A 1 93 ? 7.383 -6.928 -7.719 1.00 96.56 93 ASP A CA 1
ATOM 699 C C . ASP A 1 93 ? 7.079 -6.106 -6.446 1.00 96.56 93 ASP A C 1
ATOM 701 O O . ASP A 1 93 ? 6.329 -5.131 -6.507 1.00 96.56 93 ASP A O 1
ATOM 705 N N . TYR A 1 94 ? 7.614 -6.491 -5.280 1.00 96.56 94 TYR A N 1
ATOM 706 C CA . TYR A 1 94 ? 7.369 -5.772 -4.028 1.00 96.56 94 TYR A CA 1
ATOM 707 C C . TYR A 1 94 ? 8.167 -4.469 -3.954 1.00 96.56 94 TYR A C 1
ATOM 709 O O . TYR A 1 94 ? 9.396 -4.466 -4.033 1.00 96.56 94 TYR A O 1
ATOM 717 N N . ASP A 1 95 ? 7.460 -3.371 -3.695 1.00 97.00 95 ASP A N 1
ATOM 718 C CA . ASP A 1 95 ? 8.039 -2.078 -3.352 1.00 97.00 95 ASP A CA 1
ATOM 719 C C . ASP A 1 95 ? 7.342 -1.518 -2.105 1.00 97.00 95 ASP A C 1
ATOM 721 O O . ASP A 1 95 ? 6.115 -1.383 -2.057 1.00 97.00 95 ASP A O 1
ATOM 725 N N . ASP A 1 96 ? 8.131 -1.208 -1.074 1.00 96.25 96 ASP A N 1
ATOM 726 C CA . ASP A 1 96 ? 7.589 -0.740 0.200 1.00 96.25 96 ASP A CA 1
ATOM 727 C C . ASP A 1 96 ? 7.058 0.698 0.121 1.00 96.25 96 ASP A C 1
ATOM 729 O O . ASP A 1 96 ? 6.072 1.002 0.785 1.00 96.25 96 ASP A O 1
ATOM 733 N N . VAL A 1 97 ? 7.633 1.566 -0.719 1.00 97.50 97 VAL A N 1
ATOM 734 C CA . VAL A 1 97 ? 7.180 2.957 -0.894 1.00 97.50 97 VAL A CA 1
A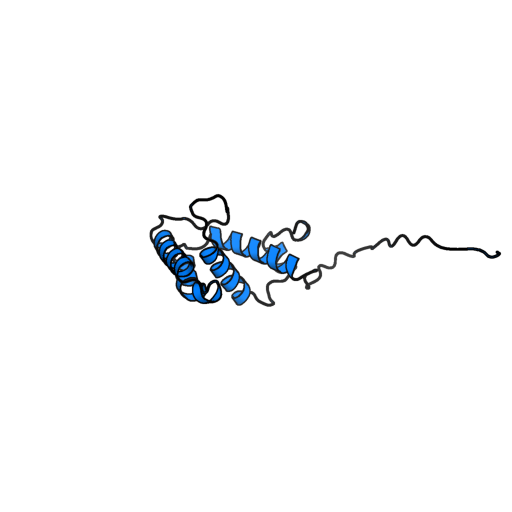TOM 735 C C . VAL A 1 97 ? 5.843 3.001 -1.630 1.00 97.50 97 VAL A C 1
ATOM 737 O O . VAL A 1 97 ? 4.947 3.742 -1.221 1.00 97.50 97 VAL A O 1
ATOM 740 N N . VAL A 1 98 ? 5.672 2.176 -2.666 1.00 98.06 98 VAL A N 1
ATOM 741 C CA . VAL A 1 98 ? 4.394 1.982 -3.370 1.00 98.06 98 VAL A CA 1
ATOM 742 C C . VAL A 1 98 ? 3.322 1.511 -2.378 1.00 98.06 98 VAL A C 1
ATOM 744 O O . VAL A 1 98 ? 2.273 2.148 -2.252 1.00 98.06 98 VAL A O 1
ATOM 747 N N . LEU A 1 99 ? 3.597 0.448 -1.609 1.00 98.00 99 LEU A N 1
ATOM 748 C CA . LEU A 1 99 ? 2.638 -0.097 -0.642 1.00 98.00 99 LEU A CA 1
ATOM 749 C C . LEU A 1 99 ? 2.353 0.872 0.520 1.00 98.00 99 LEU A C 1
ATOM 751 O O . LEU A 1 99 ? 1.194 1.054 0.884 1.00 98.00 99 LEU A O 1
ATOM 755 N N . GLN A 1 100 ? 3.368 1.530 1.096 1.00 98.06 100 GLN A N 1
ATOM 756 C CA . GLN A 1 100 ? 3.158 2.549 2.136 1.00 98.06 100 GLN A CA 1
ATOM 757 C C . GLN A 1 100 ? 2.357 3.745 1.603 1.00 98.06 100 GLN A C 1
ATOM 759 O O . GLN A 1 100 ? 1.543 4.301 2.337 1.00 98.06 100 GLN A O 1
ATOM 764 N N . THR A 1 101 ? 2.522 4.131 0.331 1.00 98.12 101 THR A N 1
ATOM 765 C CA . THR A 1 101 ? 1.707 5.209 -0.251 1.00 98.12 101 THR A CA 1
ATOM 766 C C . THR A 1 101 ? 0.236 4.796 -0.340 1.00 98.12 101 THR A C 1
ATOM 768 O O . THR A 1 101 ? -0.645 5.593 -0.010 1.00 98.12 101 THR A O 1
ATOM 771 N N . TRP A 1 102 ? -0.041 3.537 -0.697 1.00 98.50 102 TRP A N 1
ATOM 772 C CA . TRP A 1 102 ? -1.401 2.992 -0.694 1.00 98.50 102 TRP A CA 1
ATOM 773 C C . TRP A 1 102 ? -2.006 2.887 0.714 1.00 98.50 102 TRP A C 1
ATOM 775 O O . TRP A 1 102 ? -3.168 3.245 0.907 1.00 98.50 102 TRP A O 1
ATOM 785 N N . ILE A 1 103 ? -1.220 2.472 1.714 1.00 98.44 103 ILE A N 1
ATOM 786 C CA . ILE A 1 103 ? -1.648 2.451 3.123 1.00 98.44 103 ILE A CA 1
ATOM 787 C C . ILE A 1 103 ? -1.995 3.872 3.590 1.00 98.44 103 ILE A C 1
ATOM 789 O O . ILE A 1 103 ? -3.091 4.099 4.095 1.00 98.44 103 ILE A O 1
ATOM 793 N N . ASN A 1 104 ? -1.125 4.855 3.336 1.00 98.06 104 ASN A N 1
ATOM 794 C CA . ASN A 1 104 ? -1.352 6.254 3.717 1.00 98.06 104 ASN A CA 1
ATOM 795 C C . ASN A 1 104 ? -2.583 6.874 3.028 1.00 98.06 104 ASN A C 1
ATOM 797 O O . ASN A 1 104 ? -3.302 7.666 3.640 1.00 98.06 104 ASN A O 1
ATOM 801 N N . LYS A 1 105 ? -2.846 6.523 1.761 1.00 97.50 105 LYS A N 1
ATOM 802 C CA . LYS A 1 105 ? -4.097 6.876 1.069 1.00 97.50 105 LYS A CA 1
ATOM 803 C C . LYS A 1 105 ? -5.304 6.277 1.790 1.00 97.50 105 LYS A C 1
ATOM 805 O O . LYS A 1 105 ? -6.248 7.002 2.093 1.00 97.50 105 LYS A O 1
ATOM 810 N N . THR A 1 106 ? -5.257 4.976 2.062 1.00 98.00 106 THR A N 1
ATOM 811 C CA . THR A 1 106 ? -6.354 4.221 2.681 1.00 98.00 106 THR A CA 1
ATOM 812 C C . THR A 1 106 ? -6.684 4.761 4.076 1.00 98.00 106 THR A C 1
ATOM 814 O O . THR A 1 106 ? -7.845 5.054 4.360 1.00 98.00 106 THR A O 1
ATOM 817 N N . ASP A 1 107 ? -5.666 5.019 4.903 1.00 97.88 107 ASP A N 1
ATOM 818 C CA . ASP A 1 107 ? -5.817 5.630 6.231 1.00 97.88 107 ASP A CA 1
ATOM 819 C C . ASP A 1 107 ? -6.485 7.008 6.151 1.00 97.88 107 ASP A C 1
ATOM 821 O O . ASP A 1 107 ? -7.388 7.325 6.919 1.00 97.88 107 ASP A O 1
ATOM 825 N N . LYS A 1 108 ? -6.098 7.823 5.165 1.00 97.00 108 LYS A N 1
ATOM 826 C CA . LYS A 1 108 ? -6.655 9.163 4.944 1.00 97.00 108 LYS A CA 1
ATOM 827 C C . LYS A 1 108 ? -8.101 9.148 4.430 1.00 97.00 108 LYS A C 1
ATOM 829 O O . LYS A 1 108 ? -8.851 10.083 4.711 1.00 97.00 108 LYS A O 1
ATOM 834 N N . GLU A 1 109 ? -8.492 8.142 3.650 1.00 96.75 109 GLU A N 1
ATOM 835 C CA . GLU A 1 109 ? -9.854 8.007 3.109 1.00 96.75 109 GLU A CA 1
ATOM 836 C C . GLU A 1 109 ? -10.852 7.457 4.137 1.00 96.75 109 GLU A C 1
ATOM 838 O O . GLU A 1 109 ? -12.019 7.875 4.158 1.00 96.75 109 GLU A O 1
ATOM 843 N N . LEU A 1 110 ? -10.398 6.537 4.992 1.00 96.81 110 LEU A N 1
ATOM 844 C CA . LEU A 1 110 ? -11.215 5.937 6.043 1.00 96.81 110 LEU A CA 1
ATOM 845 C C . LEU A 1 110 ? -11.181 6.771 7.331 1.00 96.81 110 LEU A C 1
ATOM 847 O O . LEU A 1 110 ? -12.241 7.137 7.843 1.00 96.81 110 LEU A O 1
ATOM 851 N N . GLY A 1 111 ? -9.989 7.112 7.825 1.00 94.31 111 GLY A N 1
ATOM 852 C CA . GLY A 1 111 ? -9.771 7.851 9.068 1.00 94.31 111 GLY A CA 1
ATOM 853 C C . GLY A 1 111 ? -10.475 7.187 10.250 1.00 94.31 111 GLY A C 1
ATOM 854 O O . GLY A 1 111 ? -10.317 5.988 10.489 1.00 94.31 111 GLY A O 1
ATOM 855 N N . ASP A 1 112 ? -11.320 7.959 10.932 1.00 93.56 112 ASP A N 1
ATOM 856 C CA . ASP A 1 112 ? -12.152 7.510 12.058 1.00 93.56 112 ASP A CA 1
ATOM 857 C C . ASP A 1 112 ? -13.180 6.423 11.675 1.00 93.56 112 ASP A C 1
ATOM 859 O O . ASP A 1 112 ? -13.754 5.783 12.552 1.00 93.56 112 ASP A O 1
ATOM 863 N N . LYS A 1 113 ? -13.437 6.189 10.377 1.00 95.44 113 LYS A N 1
ATOM 864 C CA . LYS A 1 113 ? -14.309 5.091 9.913 1.00 95.44 113 LYS A CA 1
ATOM 865 C C . LYS A 1 113 ? -13.618 3.730 9.942 1.00 95.44 113 LYS A C 1
ATOM 867 O O . LYS A 1 113 ? -14.307 2.721 9.829 1.00 95.44 113 LYS A O 1
ATOM 872 N N . PHE A 1 114 ? -12.288 3.691 10.040 1.00 96.75 114 PHE A N 1
ATOM 873 C CA . PHE A 1 114 ? -11.555 2.440 10.206 1.00 96.75 114 PHE A CA 1
ATOM 874 C C . PHE A 1 114 ? -11.622 2.013 11.679 1.00 96.75 114 PHE A C 1
ATOM 876 O O . PHE A 1 114 ? -10.713 2.278 12.467 1.00 96.75 114 PHE A O 1
ATOM 883 N N . THR A 1 115 ? -12.757 1.421 12.047 1.00 96.00 115 THR A N 1
ATOM 884 C CA . THR A 1 115 ? -13.044 0.826 13.361 1.00 96.00 115 THR A CA 1
ATOM 885 C C . TH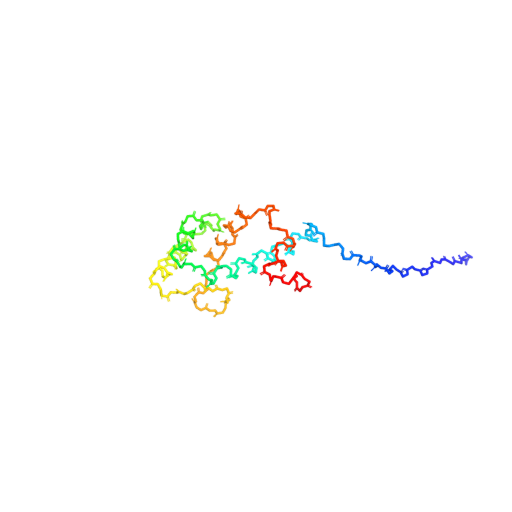R A 1 115 ? -12.775 -0.685 13.336 1.00 96.00 115 THR A C 1
ATOM 887 O O . THR A 1 115 ? -12.681 -1.253 12.242 1.00 96.00 115 THR A O 1
ATOM 890 N N . PRO A 1 116 ? -12.712 -1.367 14.497 1.00 96.31 116 PRO A N 1
ATOM 891 C CA . PRO A 1 116 ? -12.616 -2.826 14.539 1.00 96.31 116 PRO A CA 1
ATOM 892 C C . PRO A 1 116 ? -13.735 -3.505 13.737 1.00 96.31 116 PRO A C 1
ATOM 894 O O . PRO A 1 116 ? -13.454 -4.278 12.826 1.00 96.31 116 PRO A O 1
ATOM 897 N N . GLN A 1 117 ? -14.995 -3.100 13.951 1.00 94.94 117 GLN A N 1
ATOM 898 C CA . GLN A 1 117 ? -16.139 -3.641 13.205 1.00 94.94 117 GLN A CA 1
ATOM 899 C C . GLN A 1 117 ? -15.997 -3.456 11.687 1.00 94.94 117 GLN A C 1
ATOM 901 O O . GLN A 1 117 ? -16.347 -4.355 10.932 1.00 94.94 117 GLN A O 1
ATOM 906 N N . PHE A 1 118 ? -15.461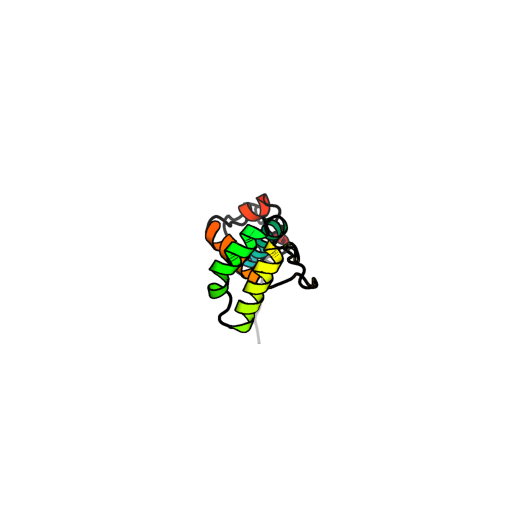 -2.321 11.215 1.00 95.88 118 PHE A N 1
ATOM 907 C CA . PHE A 1 118 ? -15.211 -2.133 9.783 1.00 95.88 118 PHE A CA 1
ATOM 908 C C . PHE A 1 118 ? -14.189 -3.148 9.253 1.00 95.88 118 PHE A C 1
ATOM 910 O O . PHE A 1 118 ? -14.362 -3.658 8.149 1.00 95.88 118 PHE A O 1
ATOM 917 N N . ALA A 1 119 ? -13.127 -3.440 10.005 1.00 96.62 119 ALA A N 1
ATOM 918 C CA . ALA A 1 119 ? -12.115 -4.403 9.581 1.00 96.62 119 ALA A CA 1
ATOM 919 C C . ALA A 1 119 ? -12.676 -5.840 9.574 1.00 96.62 119 ALA A C 1
ATOM 921 O O . ALA A 1 119 ? -12.531 -6.533 8.568 1.00 96.62 119 ALA A O 1
ATOM 922 N N . GLU A 1 120 ? -13.398 -6.245 10.624 1.00 95.56 120 GLU A N 1
ATOM 923 C CA . GLU A 1 120 ? -14.093 -7.543 10.699 1.00 95.56 120 GLU A CA 1
ATOM 924 C C . GLU A 1 120 ? -15.111 -7.721 9.559 1.00 95.56 120 GLU A C 1
ATOM 926 O O . GLU A 1 120 ? -15.114 -8.748 8.878 1.00 95.56 120 GLU A O 1
ATOM 931 N N . ASP A 1 121 ? -15.934 -6.699 9.2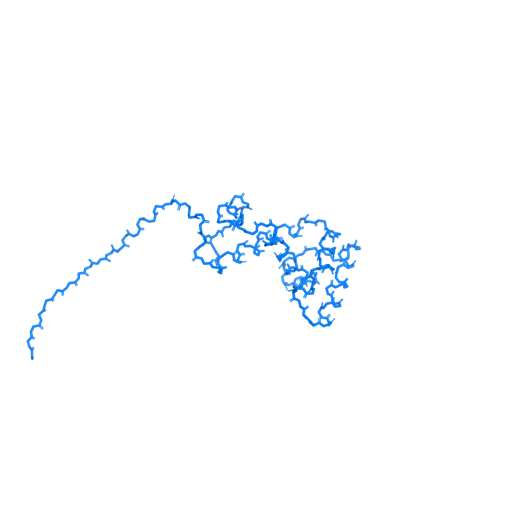87 1.00 95.81 121 ASP A N 1
ATOM 932 C CA . ASP A 1 121 ? -16.926 -6.694 8.200 1.00 95.81 121 ASP A CA 1
ATOM 933 C C . ASP A 1 121 ? -16.275 -6.835 6.807 1.00 95.81 121 ASP A C 1
ATOM 935 O O . ASP A 1 121 ? -16.927 -7.274 5.856 1.00 95.81 121 ASP A O 1
ATOM 939 N N . ASN A 1 122 ? -14.990 -6.478 6.680 1.00 96.31 122 ASN A N 1
ATOM 940 C CA . ASN A 1 122 ? -14.180 -6.647 5.471 1.00 96.31 122 ASN A CA 1
ATOM 941 C C . ASN A 1 122 ? -13.239 -7.870 5.538 1.00 96.31 122 ASN A C 1
ATOM 943 O O . ASN A 1 122 ? -12.397 -8.039 4.661 1.00 96.31 122 ASN A O 1
ATOM 947 N N . GLY A 1 123 ? -13.405 -8.759 6.523 1.00 95.62 123 GLY A N 1
ATOM 948 C CA . GLY A 1 123 ? -12.686 -10.033 6.599 1.00 95.62 123 GLY A CA 1
ATOM 949 C C . GLY A 1 123 ? -11.253 -9.943 7.128 1.00 95.62 123 GLY A C 1
ATOM 950 O O . GLY A 1 123 ? -10.431 -10.780 6.760 1.00 95.62 123 GLY A O 1
ATOM 951 N N . ILE A 1 124 ? -10.951 -8.946 7.963 1.00 96.69 124 ILE A N 1
ATOM 952 C CA . ILE A 1 124 ? -9.713 -8.880 8.751 1.00 96.69 124 ILE A CA 1
ATOM 953 C C . ILE A 1 124 ? -9.950 -9.569 10.097 1.00 96.69 124 ILE A C 1
ATOM 955 O O . ILE A 1 124 ? -10.874 -9.192 10.818 1.00 96.69 124 ILE A O 1
ATOM 959 N N . ASP A 1 125 ? -9.123 -10.556 10.441 1.00 93.94 125 ASP A N 1
ATOM 960 C CA . ASP A 1 125 ? -9.188 -11.233 11.740 1.00 93.94 125 ASP A CA 1
ATOM 961 C C . ASP A 1 125 ? -8.352 -10.460 12.769 1.00 93.94 125 ASP A C 1
ATOM 963 O O . ASP A 1 125 ? -7.125 -10.489 12.741 1.00 93.94 125 ASP A O 1
ATOM 967 N N . ILE A 1 126 ? -9.018 -9.701 13.642 1.00 91.56 126 ILE A N 1
ATOM 968 C CA . ILE A 1 126 ? -8.356 -8.805 14.604 1.00 91.56 126 ILE A CA 1
ATOM 969 C C . ILE A 1 126 ? -7.781 -9.577 15.803 1.00 91.56 126 ILE A C 1
ATOM 971 O O . ILE A 1 126 ? -6.809 -9.117 16.405 1.00 91.56 126 ILE A O 1
ATOM 975 N N . ASP A 1 127 ? -8.328 -10.755 16.122 1.00 87.12 127 ASP A N 1
ATOM 976 C CA . ASP A 1 127 ? -7.880 -11.584 17.250 1.00 87.12 127 ASP A CA 1
ATOM 977 C C . ASP A 1 127 ? -6.503 -12.243 16.982 1.00 87.12 127 ASP A C 1
ATOM 979 O O . ASP A 1 127 ? -5.844 -12.705 17.920 1.00 87.12 127 ASP A O 1
ATOM 983 N N . GLU A 1 128 ? -6.044 -12.277 15.721 1.00 82.31 128 GLU A N 1
ATOM 984 C CA . GLU A 1 128 ? -4.747 -12.840 15.305 1.00 82.31 128 GLU A CA 1
ATOM 985 C C . GLU A 1 128 ? -3.618 -11.789 15.085 1.00 82.31 128 GLU A C 1
ATOM 987 O O . GLU A 1 128 ? -2.510 -12.177 14.692 1.00 82.31 128 GLU A O 1
ATOM 992 N N . LEU A 1 129 ? -3.848 -10.489 15.365 1.00 84.06 129 LEU A N 1
ATOM 993 C CA . LEU A 1 129 ? -2.939 -9.353 15.052 1.00 84.06 129 LEU A CA 1
ATOM 994 C C . LEU A 1 129 ? -2.174 -8.731 16.244 1.00 84.06 129 LEU A C 1
ATOM 996 O O . LEU A 1 129 ? -0.938 -8.549 16.099 1.00 84.06 129 LEU A O 1
#

Secondary structure (DSSP, 8-state):
------------------PPPSS-S-HHHHHHHHHHHHHHHHHHS-HHHHHHHHHHHGGGT---HHHHHHHHHHHHHHHTTSS-----TTSTT--HHHHHHHHHHHHHHHGGG--HHHHHHTT--GGG-